Protein AF-A0A1M4UGM5-F1 (afdb_monomer_lite)

Organism: Marinitoga hydrogenitolerans (strain DSM 16785 / JCM 12826 / AT1271) (NCBI:txid1122195)

Sequence (109 aa):
MAASEYLSQKADKNSTNPLKASIYTGIAYIITVTLLVIPYFIFSNPLISLAFTIINAIIVIVFFSFFVSVVQEKTFKYYFFEMLIISFSVMLISFGIGLIARYFFNIDV

Secondary structure (DSSP, 8-state):
-HHHHHHHHHH-TT-S-HHHHHHHHHHHHHHHHHHHHHHHHH-S-HHHHHHHHHHHHHHHHHHHHHHHHHHTTS-HHHHHHHHHHHHHHHHHHHHHHHHHHHHHTT---

Foldseek 3Di:
DLVVQLVVLVPDPPRDDSNVRSVVVVVVVVVLVCQLCVLVVVDPDVVRSNVSSVVSLLVVLLVVLVVCCVVVVHDSVVSSCVSVVVVVVCVVVVVVVVVVVCVVVVDDD

InterPro domains:
  IPR008217 Ccc1 family [PF01988] (9-98)

Radius of gyration: 17.43 Å; chains: 1; bounding box: 45×26×46 Å

pLDDT: mean 90.42, std 6.68, range [54.03, 96.38]

Structure (mmCIF, N/CA/C/O backbone):
data_AF-A0A1M4UGM5-F1
#
_entry.id   AF-A0A1M4UGM5-F1
#
loop_
_atom_site.group_PDB
_atom_site.id
_atom_site.type_symbol
_atom_site.label_atom_id
_atom_site.label_alt_id
_atom_site.label_comp_id
_atom_site.label_asym_id
_atom_site.label_entity_id
_atom_site.label_seq_id
_atom_site.pdbx_PDB_ins_code
_atom_site.Cartn_x
_atom_site.Cartn_y
_atom_site.Cartn_z
_atom_site.occupancy
_atom_site.B_iso_or_equiv
_atom_site.auth_seq_id
_atom_site.auth_comp_id
_atom_site.auth_asym_id
_atom_site.auth_atom_id
_atom_site.pdbx_PDB_model_num
ATOM 1 N N . MET A 1 1 ? 4.695 -1.776 9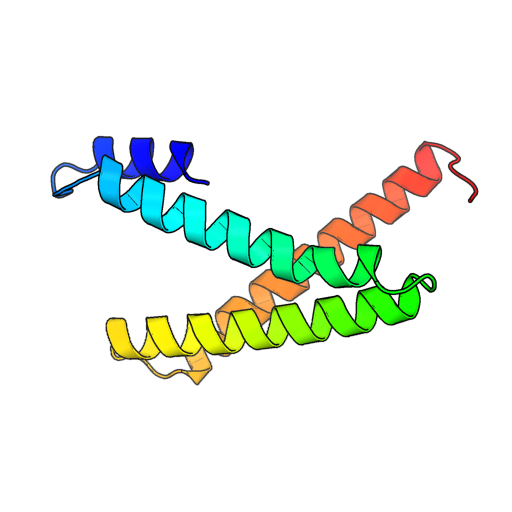.433 1.00 80.75 1 MET A N 1
ATOM 2 C CA . MET A 1 1 ? 3.326 -1.496 9.925 1.00 80.75 1 MET A CA 1
ATOM 3 C C . MET A 1 1 ? 3.033 -2.136 11.281 1.00 80.75 1 MET A C 1
ATOM 5 O O . MET A 1 1 ? 2.728 -1.387 12.193 1.00 80.75 1 MET A O 1
ATOM 9 N N . ALA A 1 2 ? 3.185 -3.454 11.475 1.00 83.06 2 ALA A N 1
ATOM 10 C CA . ALA A 1 2 ? 2.847 -4.119 12.750 1.00 83.06 2 ALA A CA 1
ATOM 11 C C . ALA A 1 2 ? 3.471 -3.476 14.011 1.00 83.06 2 ALA A C 1
ATOM 13 O O . ALA A 1 2 ? 2.763 -3.155 14.958 1.00 83.06 2 ALA A O 1
ATOM 14 N N . ALA A 1 3 ? 4.787 -3.233 14.020 1.00 83.75 3 ALA A N 1
ATOM 15 C CA . ALA A 1 3 ? 5.463 -2.628 15.174 1.00 83.75 3 ALA A CA 1
ATOM 16 C C . ALA A 1 3 ? 4.982 -1.194 15.470 1.00 83.75 3 ALA A C 1
ATOM 18 O O . ALA A 1 3 ? 4.786 -0.837 16.629 1.00 83.75 3 ALA A O 1
ATOM 19 N N . SER A 1 4 ? 4.751 -0.393 14.425 1.00 87.12 4 SER A N 1
ATOM 20 C CA . SER A 1 4 ? 4.208 0.965 14.542 1.00 87.12 4 SER A CA 1
ATOM 21 C C . SER A 1 4 ? 2.806 0.950 15.153 1.00 87.12 4 SER A C 1
ATOM 23 O O . SER A 1 4 ? 2.533 1.729 16.060 1.00 87.12 4 SER A O 1
ATOM 25 N N . GLU A 1 5 ? 1.958 0.010 14.724 1.00 88.12 5 GLU A N 1
ATOM 26 C CA . GLU A 1 5 ? 0.606 -0.156 15.264 1.00 88.12 5 GLU A CA 1
ATOM 27 C C . GLU A 1 5 ? 0.633 -0.609 16.729 1.00 88.12 5 GLU A C 1
ATOM 29 O O . GLU A 1 5 ? -0.084 -0.062 17.560 1.00 88.12 5 GLU A O 1
ATOM 34 N N . TYR A 1 6 ? 1.515 -1.552 17.081 1.00 88.62 6 TYR A N 1
ATOM 35 C CA . TYR A 1 6 ? 1.691 -1.983 18.471 1.00 88.62 6 TYR A CA 1
ATOM 36 C C . TYR A 1 6 ? 2.062 -0.812 19.383 1.00 88.62 6 TYR A C 1
ATOM 38 O O . TYR A 1 6 ? 1.476 -0.653 20.452 1.00 88.62 6 TYR A O 1
ATOM 46 N N . LEU A 1 7 ? 3.034 0.006 18.967 1.00 87.50 7 LEU A N 1
ATOM 47 C CA . LEU A 1 7 ? 3.472 1.165 19.741 1.00 87.50 7 LEU A CA 1
ATOM 48 C C . LEU A 1 7 ? 2.368 2.222 19.847 1.00 87.50 7 LEU A C 1
ATOM 50 O O . LEU A 1 7 ? 2.153 2.731 20.945 1.00 87.50 7 LEU A O 1
ATOM 54 N N . SER A 1 8 ? 1.642 2.500 18.758 1.00 87.88 8 SER A N 1
ATOM 55 C CA . SER A 1 8 ? 0.514 3.445 18.771 1.00 87.88 8 SER A CA 1
ATOM 56 C C . SER A 1 8 ? -0.573 2.989 19.739 1.00 87.88 8 SER A C 1
ATOM 58 O O . SER A 1 8 ? -1.008 3.750 20.598 1.00 87.88 8 SER A O 1
ATOM 60 N N . GLN A 1 9 ? -0.950 1.712 19.669 1.00 88.62 9 GLN A N 1
ATOM 61 C CA . GLN A 1 9 ? -1.981 1.149 20.532 1.00 88.62 9 GLN A CA 1
ATOM 62 C C . GLN A 1 9 ? -1.517 1.018 21.981 1.00 88.62 9 GLN A C 1
ATOM 64 O O . GLN A 1 9 ? -2.329 1.094 22.890 1.00 88.62 9 GLN A O 1
ATOM 69 N N . LYS A 1 10 ? -0.221 0.820 22.233 1.00 86.12 10 LYS A N 1
ATOM 70 C CA . LYS A 1 10 ? 0.329 0.814 23.594 1.00 86.12 10 LYS A CA 1
ATOM 71 C C . LYS A 1 10 ? 0.370 2.220 24.206 1.00 86.12 10 LYS A C 1
ATOM 73 O O . LYS A 1 10 ? 0.299 2.345 25.426 1.00 86.12 10 LYS A O 1
ATOM 78 N N . ALA A 1 11 ? 0.530 3.254 23.381 1.00 87.50 11 ALA A N 1
ATOM 79 C CA . ALA A 1 11 ? 0.522 4.647 23.819 1.00 87.50 11 ALA A CA 1
ATOM 80 C C . ALA A 1 11 ? -0.897 5.173 24.097 1.00 87.50 11 ALA A C 1
ATOM 82 O O . ALA A 1 11 ? -1.057 6.098 24.895 1.00 87.50 11 ALA A O 1
ATOM 83 N N . ASP A 1 12 ? -1.918 4.582 23.474 1.00 86.25 12 ASP A N 1
ATOM 84 C CA . ASP A 1 12 ? -3.313 4.952 23.689 1.00 86.25 12 ASP A CA 1
ATOM 85 C C . ASP A 1 12 ? -3.869 4.335 24.987 1.00 86.25 12 ASP A C 1
ATOM 87 O O . ASP A 1 12 ? -3.873 3.118 25.179 1.00 86.25 12 ASP A O 1
ATOM 91 N N . LYS A 1 13 ? -4.369 5.185 25.894 1.00 75.81 13 LYS A N 1
ATOM 92 C CA . LYS A 1 13 ? -4.904 4.764 27.201 1.00 75.81 13 LYS A CA 1
ATOM 93 C C . LYS A 1 13 ? -6.216 3.981 27.092 1.00 75.81 13 LYS A C 1
ATOM 95 O O . LYS A 1 13 ? -6.563 3.281 28.039 1.00 75.81 13 LYS A O 1
ATOM 100 N N . ASN A 1 14 ? -6.929 4.093 25.969 1.00 78.81 14 ASN A N 1
ATOM 101 C CA . ASN A 1 14 ? -8.206 3.407 25.733 1.00 78.81 14 ASN A CA 1
ATOM 102 C C . ASN A 1 14 ? -8.058 2.102 24.930 1.00 78.81 14 ASN A C 1
ATOM 104 O O . ASN A 1 14 ? -9.051 1.441 24.622 1.00 78.81 14 ASN A O 1
ATOM 108 N N . SER A 1 15 ? -6.830 1.723 24.575 1.00 76.06 15 SER A N 1
ATOM 109 C CA . SER A 1 15 ? -6.558 0.512 23.810 1.00 76.06 15 SER A CA 1
ATOM 110 C C . SER A 1 15 ? -6.771 -0.742 24.652 1.00 76.06 15 SER A C 1
ATOM 112 O O . SER A 1 15 ? -6.229 -0.895 25.746 1.00 76.06 15 SER A O 1
ATOM 114 N N . THR A 1 16 ? -7.549 -1.681 24.121 1.00 75.62 16 THR A N 1
ATOM 115 C CA . THR A 1 16 ? -7.895 -2.920 24.829 1.00 75.62 16 THR A CA 1
ATOM 116 C C . THR A 1 16 ? -6.894 -4.048 24.581 1.00 75.62 16 THR A C 1
ATOM 118 O O . THR A 1 16 ? -6.678 -4.880 25.464 1.00 75.62 16 THR A O 1
ATOM 121 N N . ASN A 1 17 ? -6.280 -4.125 23.391 1.00 86.81 17 ASN A N 1
ATOM 122 C CA . ASN A 1 17 ? -5.310 -5.177 23.071 1.00 86.81 17 ASN A CA 1
ATOM 123 C C . ASN A 1 17 ? -4.310 -4.774 21.959 1.00 86.81 17 ASN A C 1
ATOM 125 O O . ASN A 1 17 ? -4.510 -5.118 20.788 1.00 86.81 17 ASN A O 1
ATOM 129 N N . PRO A 1 18 ? -3.190 -4.115 22.320 1.00 85.75 18 PRO A N 1
ATOM 130 C CA . PRO A 1 18 ? -2.170 -3.668 21.365 1.00 85.75 18 PRO A CA 1
ATOM 131 C C . PRO A 1 18 ? -1.538 -4.797 20.543 1.00 85.75 18 PRO A C 1
ATOM 133 O O . PRO A 1 18 ? -1.177 -4.602 19.384 1.00 85.75 18 PRO A O 1
ATOM 136 N N . LEU A 1 19 ? -1.391 -5.987 21.137 1.00 87.31 19 LEU A N 1
ATOM 137 C CA . LEU A 1 19 ? -0.759 -7.132 20.482 1.00 87.31 19 LEU A CA 1
ATOM 138 C C . LEU A 1 19 ? -1.663 -7.730 19.398 1.00 87.31 19 LEU A C 1
ATOM 140 O O . LEU A 1 19 ? -1.202 -8.035 18.303 1.00 87.31 19 LEU A O 1
ATOM 144 N N . LYS A 1 20 ? -2.965 -7.876 19.674 1.00 86.56 20 LYS A N 1
ATOM 145 C CA . LYS A 1 20 ? -3.916 -8.351 18.660 1.00 86.56 20 LYS A CA 1
ATOM 146 C C . LYS A 1 20 ? -3.996 -7.375 17.488 1.00 86.56 20 LYS A C 1
ATOM 148 O O . LYS A 1 20 ? -3.910 -7.812 16.345 1.00 86.56 20 LYS A O 1
ATOM 153 N N . ALA A 1 21 ? -4.111 -6.075 17.765 1.00 87.62 21 ALA A N 1
ATOM 154 C CA . ALA A 1 21 ? -4.184 -5.047 16.728 1.00 87.62 21 ALA A CA 1
ATOM 155 C C . ALA A 1 21 ? -2.958 -5.076 15.798 1.00 87.62 21 ALA A C 1
ATOM 157 O O . ALA A 1 21 ? -3.105 -5.119 14.578 1.00 87.62 21 ALA A O 1
ATOM 158 N N . SER A 1 22 ? -1.748 -5.149 16.360 1.00 91.69 22 SER A N 1
ATOM 159 C CA . SER A 1 22 ? -0.519 -5.183 15.562 1.00 91.69 22 SER A CA 1
ATOM 160 C C . SER A 1 22 ? -0.371 -6.439 14.708 1.00 91.69 22 SER A C 1
ATOM 162 O O . SER A 1 22 ? 0.114 -6.346 13.578 1.00 91.69 22 SER A O 1
ATOM 164 N N . ILE A 1 23 ? -0.814 -7.596 15.210 1.00 92.94 23 ILE A N 1
ATOM 165 C CA . ILE A 1 23 ? -0.811 -8.856 14.459 1.00 92.94 23 ILE A CA 1
ATOM 166 C C . ILE A 1 23 ? -1.790 -8.781 13.287 1.00 92.94 23 ILE A C 1
ATOM 168 O O . ILE A 1 23 ? -1.396 -9.096 12.164 1.00 92.94 23 ILE A O 1
ATOM 172 N N . TYR A 1 24 ? -3.028 -8.320 13.506 1.00 89.00 24 TYR A N 1
ATOM 173 C CA . TYR A 1 24 ? -4.008 -8.179 12.423 1.00 89.00 24 TYR A CA 1
ATOM 174 C C . TYR A 1 24 ? -3.511 -7.227 11.333 1.00 89.00 24 TYR A C 1
ATOM 176 O O . TYR A 1 24 ? -3.524 -7.585 10.154 1.00 89.00 24 TYR A O 1
ATOM 184 N N . THR A 1 25 ? -2.988 -6.063 11.720 1.00 91.19 25 THR A N 1
ATOM 185 C CA . THR A 1 25 ? -2.418 -5.095 10.774 1.00 91.19 25 THR A CA 1
ATOM 186 C C . THR A 1 25 ? -1.192 -5.659 10.054 1.00 91.19 25 THR A C 1
ATOM 188 O O . THR A 1 25 ? -1.018 -5.453 8.853 1.00 91.19 25 THR A O 1
ATOM 191 N N . GLY A 1 26 ? -0.340 -6.409 10.757 1.00 92.12 26 GLY A N 1
ATOM 192 C CA . GLY A 1 26 ? 0.823 -7.073 10.171 1.00 92.12 26 GLY A CA 1
ATOM 193 C C . GLY A 1 26 ? 0.454 -8.111 9.116 1.00 92.12 26 GLY A C 1
ATOM 194 O O . GLY A 1 26 ? 0.999 -8.081 8.014 1.00 92.12 26 GLY A O 1
ATOM 195 N N . ILE A 1 27 ? -0.492 -8.997 9.431 1.00 94.38 27 ILE A N 1
ATOM 196 C CA . ILE A 1 27 ? -0.965 -10.040 8.512 1.00 94.38 27 ILE A CA 1
ATOM 197 C C . ILE A 1 27 ? -1.642 -9.408 7.294 1.00 94.38 27 ILE A C 1
ATOM 199 O O . ILE A 1 27 ? -1.314 -9.769 6.164 1.00 94.38 27 ILE A O 1
ATOM 203 N N . ALA A 1 28 ? -2.526 -8.427 7.505 1.00 92.38 28 ALA A N 1
ATOM 204 C CA . ALA A 1 28 ? -3.185 -7.711 6.416 1.00 92.38 28 ALA A CA 1
ATOM 205 C C . ALA A 1 28 ? -2.168 -7.064 5.460 1.00 92.38 28 ALA A C 1
ATOM 207 O O . ALA A 1 28 ? -2.319 -7.153 4.239 1.00 92.38 28 ALA A O 1
ATOM 208 N N . TYR A 1 29 ? -1.099 -6.473 6.005 1.00 93.50 29 TYR A N 1
ATOM 209 C CA . TYR A 1 29 ? -0.020 -5.892 5.209 1.00 93.50 29 TYR A CA 1
ATOM 210 C C . TYR A 1 29 ? 0.728 -6.943 4.385 1.00 93.50 29 TYR A C 1
ATOM 212 O O . TYR A 1 29 ? 0.892 -6.757 3.182 1.00 93.50 29 TYR A O 1
ATOM 220 N N . ILE A 1 30 ? 1.148 -8.054 5.002 1.00 95.19 30 ILE A N 1
ATOM 221 C CA . ILE A 1 30 ? 1.871 -9.124 4.298 1.00 95.19 30 ILE A CA 1
ATOM 222 C C . ILE A 1 30 ? 1.024 -9.661 3.143 1.00 95.19 30 ILE A C 1
ATOM 224 O O . ILE A 1 30 ? 1.507 -9.713 2.017 1.00 95.19 30 ILE A O 1
ATOM 228 N N . ILE A 1 31 ? -0.247 -9.984 3.398 1.00 95.44 31 ILE A N 1
ATOM 229 C CA . ILE A 1 31 ? -1.163 -10.492 2.368 1.00 95.44 31 ILE A CA 1
ATOM 230 C C . ILE A 1 31 ? -1.290 -9.490 1.217 1.00 95.44 31 ILE A C 1
ATOM 232 O O . ILE A 1 31 ? -1.157 -9.871 0.054 1.00 95.44 31 ILE A O 1
ATOM 236 N N . THR A 1 32 ? -1.504 -8.211 1.533 1.00 94.19 32 THR A N 1
ATOM 237 C CA . THR A 1 32 ? -1.674 -7.160 0.520 1.00 94.19 32 THR A CA 1
ATOM 238 C C . THR A 1 32 ? -0.416 -6.996 -0.329 1.00 94.19 32 THR A C 1
ATOM 240 O O . THR A 1 32 ? -0.497 -6.983 -1.554 1.00 94.19 32 THR A O 1
ATOM 243 N N . VAL A 1 33 ? 0.761 -6.921 0.297 1.00 94.88 33 VAL A N 1
ATOM 244 C CA . VAL A 1 33 ? 2.034 -6.787 -0.424 1.00 94.88 33 VAL A CA 1
ATOM 245 C C . VAL A 1 33 ? 2.296 -8.009 -1.295 1.00 94.88 33 VAL A C 1
ATOM 247 O O . VAL A 1 33 ? 2.633 -7.857 -2.466 1.00 94.88 33 VAL A O 1
ATOM 250 N N . THR A 1 34 ? 2.102 -9.216 -0.766 1.00 95.62 34 THR A N 1
ATOM 251 C CA . THR A 1 34 ? 2.272 -10.448 -1.539 1.00 95.62 34 THR A CA 1
ATOM 252 C C . THR A 1 34 ? 1.361 -10.454 -2.7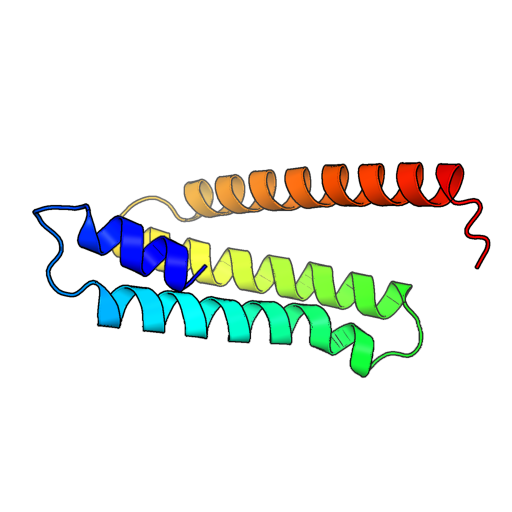65 1.00 95.62 34 THR A C 1
ATOM 254 O O . THR A 1 34 ? 1.839 -10.702 -3.868 1.00 95.62 34 THR A O 1
ATOM 257 N N . LEU A 1 35 ? 0.085 -10.103 -2.604 1.00 95.00 35 LEU A N 1
ATOM 258 C CA . LEU A 1 35 ? -0.879 -10.026 -3.702 1.00 95.00 35 LEU A CA 1
ATOM 259 C C . LEU A 1 35 ? -0.467 -8.998 -4.772 1.00 95.00 35 LEU A C 1
ATOM 261 O O . LEU A 1 35 ? -0.612 -9.266 -5.963 1.00 95.00 35 LEU A O 1
ATOM 265 N N . LEU A 1 36 ? 0.097 -7.854 -4.373 1.00 94.62 36 LEU A N 1
ATOM 266 C CA . LEU A 1 36 ? 0.547 -6.815 -5.308 1.00 94.62 36 LEU A CA 1
ATOM 267 C C . LEU A 1 36 ? 1.843 -7.168 -6.049 1.00 94.62 36 LEU A C 1
ATOM 269 O O . LEU A 1 36 ? 2.018 -6.744 -7.193 1.00 94.62 36 LEU A O 1
ATOM 273 N N . VAL A 1 37 ? 2.744 -7.924 -5.416 1.00 95.38 37 VAL A N 1
ATOM 274 C CA . VAL A 1 37 ? 4.052 -8.286 -5.990 1.00 95.38 37 VAL A CA 1
ATOM 275 C C . VAL A 1 37 ? 3.985 -9.593 -6.792 1.00 95.38 37 VAL A C 1
ATOM 277 O O . VAL A 1 37 ? 4.739 -9.753 -7.749 1.00 95.38 37 VAL A O 1
ATOM 280 N N . ILE A 1 38 ? 3.055 -10.503 -6.479 1.00 95.50 38 ILE A N 1
ATOM 281 C CA . ILE A 1 38 ? 2.864 -11.789 -7.178 1.00 95.50 38 ILE A CA 1
ATOM 282 C C . ILE A 1 38 ? 2.877 -11.685 -8.716 1.00 95.50 38 ILE A C 1
ATOM 284 O O . ILE A 1 38 ? 3.547 -12.515 -9.335 1.00 95.50 38 ILE A O 1
ATOM 288 N N . PRO A 1 39 ? 2.221 -10.700 -9.367 1.00 94.50 39 PRO A N 1
ATOM 289 C CA . PRO A 1 39 ? 2.247 -10.584 -10.825 1.00 94.50 39 PRO A CA 1
ATOM 290 C C . PRO A 1 39 ? 3.664 -10.516 -11.413 1.00 94.50 39 PRO A C 1
ATOM 292 O O . PRO A 1 39 ? 3.904 -11.067 -12.484 1.00 94.50 39 PRO A O 1
ATOM 295 N N . TYR A 1 40 ? 4.622 -9.921 -10.695 1.00 93.19 40 TYR A N 1
ATOM 296 C CA . TYR A 1 40 ? 6.022 -9.833 -11.122 1.00 93.19 40 TYR A CA 1
ATOM 297 C C . TYR A 1 40 ? 6.779 -11.164 -11.049 1.00 93.19 40 TYR A C 1
ATOM 299 O O . TYR A 1 40 ? 7.798 -11.311 -11.715 1.00 93.19 40 TYR A O 1
ATOM 307 N N . PHE A 1 41 ? 6.285 -12.137 -10.282 1.00 94.31 41 PHE A N 1
ATOM 308 C CA . PHE A 1 41 ? 6.832 -13.495 -10.263 1.00 94.31 41 PHE A CA 1
ATOM 309 C C . PHE A 1 41 ? 6.218 -14.395 -11.344 1.00 94.31 41 PHE A C 1
ATOM 311 O O . PHE A 1 41 ? 6.813 -15.409 -11.698 1.00 94.31 41 PHE A O 1
ATOM 318 N N . ILE A 1 42 ? 5.031 -14.045 -11.852 1.00 94.00 42 ILE A N 1
ATOM 319 C CA . ILE A 1 42 ? 4.280 -14.866 -12.812 1.00 94.00 42 ILE A CA 1
ATOM 320 C C . ILE A 1 42 ? 4.582 -14.456 -14.255 1.00 94.00 42 ILE A C 1
ATOM 322 O O . ILE A 1 42 ? 4.809 -15.316 -15.104 1.00 94.00 42 ILE A O 1
ATOM 326 N N . PHE A 1 43 ? 4.565 -13.156 -14.557 1.00 93.50 43 PHE A N 1
ATOM 327 C CA . PHE A 1 43 ? 4.724 -12.672 -15.926 1.00 93.50 43 PHE A CA 1
ATOM 328 C C . PHE A 1 43 ? 6.156 -12.208 -16.189 1.00 93.50 43 PHE A C 1
ATOM 330 O O . PHE A 1 43 ? 6.713 -11.407 -15.443 1.00 93.50 43 PHE A O 1
ATOM 337 N N . SER A 1 44 ? 6.732 -12.651 -17.309 1.00 91.00 44 SER A N 1
ATOM 338 C CA . SER A 1 44 ? 8.067 -12.215 -17.743 1.00 91.00 44 SER A CA 1
ATOM 339 C C . SER A 1 44 ? 8.087 -10.782 -18.279 1.00 91.00 44 SER A C 1
ATOM 341 O O . SER A 1 44 ? 9.142 -10.159 -18.301 1.00 91.00 44 SER A O 1
ATOM 343 N N . ASN A 1 45 ? 6.943 -10.258 -18.742 1.00 93.25 45 ASN A N 1
ATOM 344 C CA . ASN A 1 45 ? 6.844 -8.897 -19.266 1.00 93.25 45 ASN A CA 1
ATOM 345 C C . ASN A 1 45 ? 6.486 -7.913 -18.133 1.00 93.25 45 ASN A C 1
ATOM 347 O O . ASN A 1 45 ? 5.353 -7.960 -17.642 1.00 93.25 45 ASN A O 1
ATOM 351 N N . PRO A 1 46 ? 7.381 -6.969 -17.778 1.00 89.12 46 PRO A N 1
ATOM 352 C CA . PRO A 1 46 ? 7.153 -6.028 -16.680 1.00 89.12 46 PRO A CA 1
ATOM 353 C C . PRO A 1 46 ? 5.918 -5.137 -16.861 1.00 89.12 46 PRO A C 1
ATOM 355 O O . PRO A 1 46 ? 5.292 -4.752 -15.875 1.00 89.12 46 PRO A O 1
ATOM 358 N N . LEU A 1 47 ? 5.547 -4.815 -18.106 1.00 91.56 47 LEU A N 1
ATOM 359 C CA . LEU A 1 47 ? 4.379 -3.982 -18.403 1.00 91.56 47 LEU A CA 1
ATOM 360 C C . LEU A 1 47 ? 3.070 -4.735 -18.145 1.00 91.56 47 LEU A C 1
ATOM 362 O O . LEU A 1 47 ? 2.113 -4.150 -17.638 1.00 91.56 47 LEU A O 1
ATOM 366 N N . ILE A 1 48 ? 3.039 -6.038 -18.445 1.00 93.62 48 ILE A N 1
ATOM 367 C CA . ILE A 1 48 ? 1.887 -6.895 -18.138 1.00 93.62 48 ILE A CA 1
ATOM 368 C C . ILE A 1 48 ? 1.756 -7.046 -16.619 1.00 93.62 48 ILE A C 1
ATOM 370 O O . ILE A 1 48 ? 0.664 -6.853 -16.085 1.00 93.62 48 ILE A O 1
ATOM 374 N N . SER A 1 49 ? 2.863 -7.296 -15.911 1.00 94.94 49 SER A N 1
ATOM 375 C CA . SER A 1 49 ? 2.873 -7.361 -14.443 1.00 94.94 49 SER A CA 1
ATOM 376 C C . SER A 1 49 ? 2.343 -6.074 -13.816 1.00 94.94 49 SER A C 1
ATOM 378 O O . SER A 1 49 ? 1.477 -6.134 -12.948 1.00 94.94 49 SER A O 1
ATOM 380 N N . LEU A 1 50 ? 2.787 -4.912 -14.311 1.00 92.81 50 LEU A N 1
ATOM 381 C CA . LEU A 1 50 ? 2.330 -3.606 -13.835 1.00 92.81 50 LEU A CA 1
ATOM 382 C C . LEU A 1 50 ? 0.814 -3.426 -14.008 1.00 92.81 50 LEU A C 1
ATOM 384 O O . LEU A 1 50 ? 0.144 -2.984 -13.075 1.00 92.81 50 LEU A O 1
ATOM 388 N N . ALA A 1 51 ? 0.260 -3.798 -15.166 1.00 94.50 51 ALA A N 1
ATOM 389 C CA . ALA A 1 51 ? -1.181 -3.719 -15.403 1.00 94.50 51 ALA A CA 1
ATOM 390 C C . ALA A 1 51 ? -1.967 -4.578 -14.398 1.00 94.50 51 ALA A C 1
ATOM 392 O O . ALA A 1 51 ? -2.928 -4.102 -13.787 1.00 94.50 51 ALA A O 1
A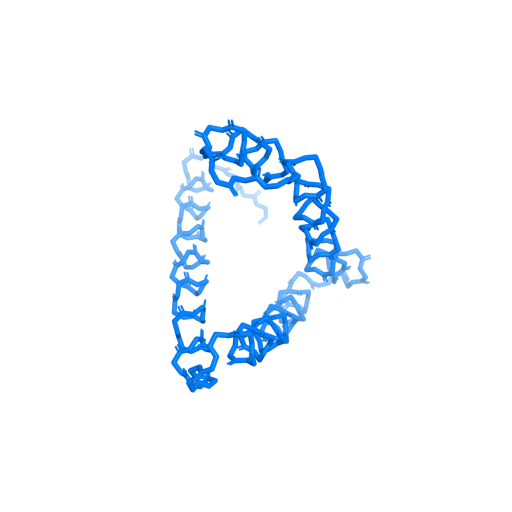TOM 393 N N . PHE A 1 52 ? -1.521 -5.815 -14.156 1.00 95.88 52 PHE A N 1
ATOM 394 C CA . PHE A 1 52 ? -2.126 -6.690 -13.150 1.00 95.88 52 PHE A CA 1
ATOM 395 C C . PHE A 1 52 ? -1.974 -6.147 -11.726 1.00 95.88 52 PHE A C 1
ATOM 397 O O . PHE A 1 52 ? -2.921 -6.242 -10.944 1.00 95.88 52 PHE A O 1
ATOM 404 N N . THR A 1 53 ? -0.833 -5.556 -11.375 1.00 94.88 53 THR A N 1
ATOM 405 C CA . THR A 1 53 ? -0.622 -4.934 -10.060 1.00 94.88 53 THR A CA 1
ATOM 406 C C . THR A 1 53 ? -1.556 -3.743 -9.845 1.00 94.88 53 THR A C 1
ATOM 408 O O . THR A 1 53 ? -2.145 -3.639 -8.772 1.00 94.88 53 THR A O 1
ATOM 411 N N . ILE A 1 54 ? -1.770 -2.890 -10.854 1.00 94.25 54 ILE A N 1
ATOM 412 C CA . ILE A 1 54 ? -2.726 -1.770 -10.768 1.00 94.25 54 ILE A CA 1
ATOM 413 C C . ILE A 1 54 ? -4.156 -2.291 -10.569 1.00 94.25 54 ILE A C 1
ATOM 415 O O . ILE A 1 54 ? -4.869 -1.797 -9.696 1.00 94.25 54 ILE A O 1
ATOM 419 N N . ILE A 1 55 ? -4.570 -3.315 -11.324 1.00 95.62 55 ILE A N 1
ATOM 420 C CA . ILE A 1 55 ? -5.895 -3.937 -11.162 1.00 95.62 55 ILE A CA 1
ATOM 421 C C . ILE A 1 55 ? -6.057 -4.496 -9.743 1.00 95.62 55 ILE A C 1
ATOM 423 O O . ILE A 1 55 ? -7.056 -4.223 -9.079 1.00 95.62 55 ILE A O 1
ATOM 427 N N . ASN A 1 56 ? -5.059 -5.231 -9.252 1.00 95.19 56 ASN A N 1
ATOM 428 C CA . ASN A 1 56 ? -5.063 -5.773 -7.896 1.00 95.19 56 ASN A CA 1
ATOM 429 C C . ASN A 1 56 ? -5.121 -4.668 -6.831 1.00 95.19 56 ASN A C 1
ATOM 431 O O . ASN A 1 56 ? -5.892 -4.781 -5.881 1.00 95.19 56 ASN A O 1
ATOM 435 N N . ALA A 1 57 ? -4.373 -3.577 -7.003 1.00 94.56 57 ALA A N 1
ATOM 436 C CA . ALA A 1 57 ? -4.421 -2.430 -6.101 1.00 94.56 57 ALA A CA 1
ATOM 437 C C . ALA A 1 57 ? -5.822 -1.807 -6.048 1.00 94.56 57 ALA A C 1
ATOM 439 O O . ALA A 1 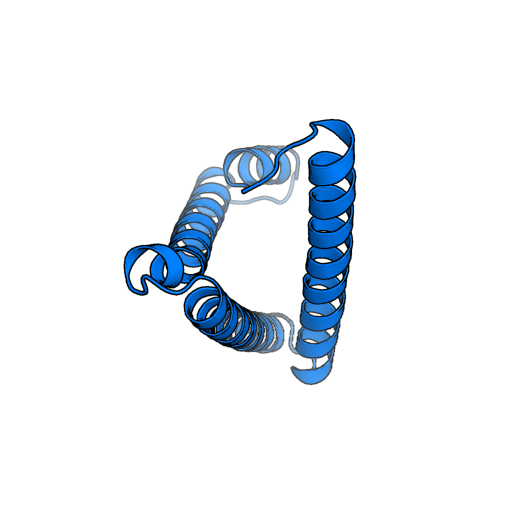57 ? -6.326 -1.533 -4.961 1.00 94.56 57 ALA A O 1
ATOM 440 N N . ILE A 1 58 ? -6.488 -1.649 -7.196 1.00 95.38 58 ILE A N 1
ATOM 441 C CA . ILE A 1 58 ? -7.868 -1.147 -7.248 1.00 95.38 58 ILE A CA 1
ATOM 442 C C . ILE A 1 58 ? -8.821 -2.105 -6.520 1.00 95.38 58 ILE A C 1
ATOM 444 O O . ILE A 1 58 ? -9.649 -1.643 -5.738 1.00 95.38 58 ILE A O 1
ATOM 448 N N . ILE A 1 59 ? -8.692 -3.422 -6.712 1.00 96.00 59 ILE A N 1
ATOM 449 C CA . ILE A 1 59 ? -9.516 -4.427 -6.013 1.00 96.00 59 ILE A CA 1
ATOM 450 C C . ILE A 1 59 ? -9.331 -4.326 -4.495 1.00 96.00 59 ILE A C 1
ATOM 452 O O . ILE A 1 59 ? -10.315 -4.295 -3.755 1.00 96.00 59 ILE A O 1
ATOM 456 N N . VAL A 1 60 ? -8.083 -4.231 -4.031 1.00 95.00 60 VAL A N 1
ATOM 457 C CA . VAL A 1 60 ? -7.754 -4.046 -2.612 1.00 95.00 60 VAL A CA 1
ATOM 458 C C . VAL A 1 60 ? -8.397 -2.764 -2.081 1.00 95.00 60 VAL A C 1
ATOM 460 O O . VAL A 1 60 ? -9.070 -2.803 -1.051 1.00 95.00 60 VAL A O 1
ATOM 463 N N . ILE A 1 61 ? -8.267 -1.644 -2.800 1.00 94.81 61 ILE A N 1
ATOM 464 C CA . ILE A 1 61 ? -8.881 -0.366 -2.416 1.00 94.81 61 ILE A CA 1
ATOM 465 C C . ILE A 1 61 ? -10.402 -0.499 -2.326 1.00 94.81 61 ILE A C 1
ATOM 467 O O . ILE A 1 61 ? -10.978 -0.057 -1.336 1.00 94.81 61 ILE A O 1
ATOM 471 N N . VAL A 1 62 ? -11.064 -1.133 -3.300 1.00 95.69 62 VAL A N 1
ATOM 472 C CA . VAL A 1 62 ? -12.516 -1.382 -3.256 1.00 95.69 62 VAL A CA 1
ATOM 473 C C . VAL A 1 62 ? -12.883 -2.196 -2.017 1.00 95.69 62 VAL A C 1
ATOM 475 O O . VAL A 1 62 ? -13.782 -1.800 -1.277 1.00 95.69 62 VAL A O 1
ATOM 478 N N . PHE A 1 63 ? -12.176 -3.296 -1.754 1.00 95.12 63 PHE A N 1
ATOM 479 C CA . PHE A 1 63 ? -12.458 -4.167 -0.616 1.00 95.12 63 PHE A CA 1
ATOM 480 C C . PHE A 1 63 ? -12.310 -3.433 0.725 1.00 95.12 63 PHE A C 1
ATOM 482 O O . PHE A 1 63 ? -13.231 -3.450 1.544 1.00 95.12 63 PHE A O 1
ATOM 489 N N . PHE A 1 64 ? -11.196 -2.727 0.936 1.00 92.00 64 PHE A N 1
ATOM 490 C CA . PHE A 1 64 ? -10.968 -1.967 2.167 1.00 92.00 64 PHE A CA 1
ATOM 491 C C . PHE A 1 64 ? -11.923 -0.778 2.303 1.00 92.00 64 PHE A C 1
ATOM 493 O O . PHE A 1 64 ? -12.440 -0.539 3.391 1.00 92.00 64 PHE A O 1
ATOM 500 N N . SER A 1 65 ? -12.225 -0.070 1.213 1.00 94.19 65 SER A N 1
ATOM 501 C CA . SER A 1 65 ? -13.200 1.033 1.218 1.00 94.19 65 SER A CA 1
ATOM 502 C C . SER A 1 65 ? -14.590 0.557 1.594 1.00 94.19 65 SER A C 1
ATOM 504 O O . SER A 1 65 ? -15.284 1.228 2.357 1.00 94.19 65 SER A O 1
ATOM 506 N N . PHE A 1 66 ? -14.989 -0.613 1.101 1.00 94.00 66 PHE A N 1
ATOM 507 C CA . PHE A 1 66 ? -16.250 -1.237 1.467 1.00 94.00 66 PHE A CA 1
ATOM 508 C C . PHE A 1 66 ? -16.264 -1.649 2.938 1.00 94.00 66 PHE A C 1
ATOM 510 O O . PHE A 1 66 ? -17.177 -1.261 3.664 1.00 94.00 66 PHE A O 1
ATOM 517 N N . PHE A 1 67 ? -15.229 -2.348 3.405 1.00 93.00 67 PHE A N 1
ATOM 518 C CA . PHE A 1 67 ? -15.117 -2.747 4.808 1.00 93.00 67 PHE A CA 1
ATOM 519 C C . PHE A 1 67 ? -15.194 -1.541 5.756 1.00 93.00 67 PHE A C 1
ATOM 521 O O . PHE A 1 67 ? -15.991 -1.531 6.693 1.00 93.00 67 PHE A O 1
ATOM 528 N N . VAL A 1 68 ? -14.416 -0.491 5.483 1.00 91.25 68 VAL A N 1
ATOM 529 C CA . VAL A 1 68 ? -14.391 0.726 6.305 1.00 91.25 68 VAL A CA 1
ATOM 530 C C . VAL A 1 68 ? -15.722 1.476 6.239 1.00 91.25 68 VAL A C 1
ATOM 532 O O . VAL A 1 68 ? -16.193 1.961 7.264 1.00 91.25 68 VAL A O 1
ATOM 535 N N . SER A 1 69 ? -16.358 1.535 5.067 1.00 93.62 69 SER A N 1
ATOM 536 C CA . SER A 1 69 ? -17.690 2.126 4.896 1.00 93.62 69 SER A CA 1
ATOM 537 C C . SER A 1 69 ? -18.744 1.437 5.762 1.00 93.62 69 SER A C 1
ATOM 539 O O . SER A 1 69 ? -19.547 2.128 6.384 1.00 93.62 69 SER A O 1
ATOM 541 N N . VAL A 1 70 ? -18.705 0.104 5.850 1.00 93.75 70 VAL A N 1
ATOM 542 C CA . VAL A 1 70 ? -19.613 -0.678 6.702 1.00 93.75 70 VAL A CA 1
ATOM 543 C C . VAL A 1 70 ? -19.329 -0.433 8.185 1.00 93.75 70 VAL A C 1
ATOM 545 O O . VAL A 1 70 ? -20.260 -0.218 8.950 1.00 93.75 70 VAL A O 1
ATOM 548 N N . VAL A 1 71 ? -18.057 -0.424 8.595 1.00 92.94 71 VAL A N 1
ATOM 549 C CA . VAL A 1 71 ? -17.673 -0.248 10.009 1.00 92.94 71 VAL A CA 1
ATOM 550 C C . VAL A 1 71 ? -17.925 1.175 10.515 1.00 92.94 71 VAL A C 1
ATOM 552 O O . VAL A 1 71 ? -18.284 1.355 11.674 1.00 92.94 71 VAL A O 1
ATOM 555 N N . GLN A 1 72 ? -17.707 2.190 9.675 1.00 89.94 72 GLN A N 1
ATOM 556 C CA . GLN A 1 72 ? -17.820 3.603 10.062 1.00 89.94 72 GLN A CA 1
ATOM 557 C C . GLN A 1 72 ? -19.155 4.245 9.653 1.00 89.94 72 GLN A C 1
ATOM 559 O O . GLN A 1 72 ? -19.313 5.452 9.823 1.00 89.94 72 GLN A O 1
ATOM 564 N N . GLU A 1 73 ? -20.087 3.473 9.084 1.00 89.56 73 GLU A N 1
ATOM 565 C CA . GLU A 1 73 ? -21.419 3.922 8.641 1.00 89.56 73 GLU A CA 1
ATOM 566 C C . GLU A 1 73 ? -21.410 5.163 7.717 1.00 89.56 73 GLU A C 1
ATOM 568 O O . GLU A 1 73 ? -22.383 5.914 7.638 1.00 89.56 73 GLU A O 1
ATOM 573 N N . LYS A 1 74 ? -20.318 5.392 6.971 1.00 88.88 74 LYS A N 1
ATOM 574 C CA . LYS A 1 74 ? -20.242 6.455 5.948 1.00 88.88 74 LYS A CA 1
ATOM 575 C C . LYS A 1 74 ? -20.318 5.881 4.543 1.00 88.88 74 LYS A C 1
ATOM 577 O O . LYS A 1 74 ? -20.122 4.693 4.314 1.00 88.88 74 LYS A O 1
ATOM 582 N N . THR A 1 75 ? -20.559 6.750 3.563 1.00 91.56 75 THR A N 1
ATOM 583 C CA . THR A 1 75 ? -20.705 6.337 2.162 1.00 91.56 75 THR A CA 1
ATOM 584 C C . THR A 1 75 ? -19.420 5.730 1.585 1.00 91.56 75 THR A C 1
ATOM 586 O O . THR A 1 75 ? -18.352 6.334 1.663 1.00 91.56 75 THR A O 1
ATOM 589 N N . PHE A 1 76 ? -19.540 4.577 0.919 1.00 92.25 76 PHE A N 1
ATOM 590 C CA . PHE A 1 76 ? -18.441 3.894 0.221 1.00 92.25 76 PHE A CA 1
ATOM 591 C C . PHE A 1 76 ? -17.661 4.815 -0.720 1.00 92.25 76 PHE A C 1
ATOM 593 O O . PHE A 1 76 ? -16.434 4.790 -0.739 1.00 92.25 76 PHE A O 1
ATOM 600 N N . LYS A 1 77 ? -18.377 5.658 -1.476 1.00 90.81 77 LYS A N 1
ATOM 601 C CA . LYS A 1 77 ? -17.775 6.578 -2.450 1.00 90.81 77 LYS A CA 1
ATOM 602 C C . LYS A 1 77 ? -16.746 7.499 -1.800 1.00 90.81 77 LYS A C 1
ATOM 604 O O . LYS A 1 77 ? -15.702 7.725 -2.397 1.00 90.81 77 LYS A O 1
ATOM 609 N N . TYR A 1 78 ? -17.029 7.994 -0.594 1.00 91.00 78 TYR A N 1
ATOM 610 C CA . TYR A 1 78 ? -16.117 8.873 0.131 1.00 91.00 78 TYR A CA 1
ATOM 611 C C . TYR A 1 78 ? -14.770 8.177 0.383 1.00 91.00 78 TYR A C 1
ATOM 613 O O . TYR A 1 78 ? -13.746 8.643 -0.108 1.00 91.00 78 TYR A O 1
ATOM 621 N N . TYR A 1 79 ? -14.784 7.008 1.035 1.00 92.38 79 TYR A N 1
ATOM 622 C CA . TYR A 1 79 ? -13.557 6.260 1.334 1.00 92.38 79 TYR A CA 1
ATOM 623 C C . TYR A 1 79 ? -12.853 5.732 0.085 1.00 92.38 79 TYR A C 1
ATOM 625 O O . TYR A 1 79 ? -11.627 5.727 0.033 1.00 92.38 79 TYR A O 1
ATOM 633 N N . PHE A 1 80 ? -13.616 5.320 -0.930 1.00 94.31 80 PHE A N 1
ATOM 634 C CA . PHE A 1 80 ? -13.059 4.837 -2.187 1.00 94.31 80 PHE A CA 1
ATOM 635 C C . PHE A 1 80 ? -12.241 5.915 -2.893 1.00 94.31 80 PHE A C 1
ATOM 637 O O . PHE A 1 80 ? -11.085 5.672 -3.234 1.00 94.31 80 PHE A O 1
ATOM 644 N N . PHE A 1 81 ? -12.805 7.111 -3.086 1.00 94.75 81 PHE A N 1
ATOM 645 C CA . PHE A 1 81 ? -12.075 8.198 -3.740 1.00 94.75 81 PHE A CA 1
ATOM 646 C C . PHE A 1 81 ? -10.919 8.710 -2.885 1.00 94.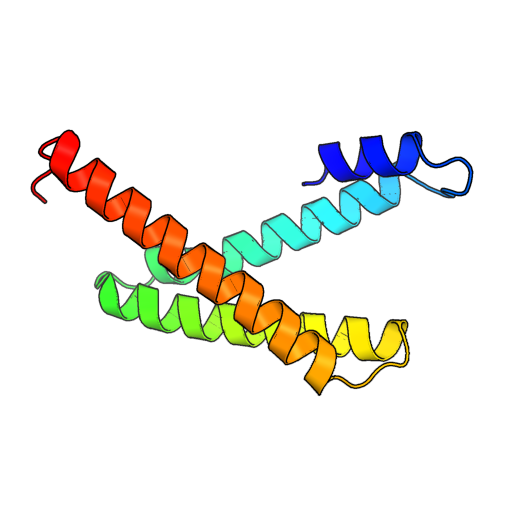75 81 PHE A C 1
ATOM 648 O O . PHE A 1 81 ? -9.856 8.989 -3.431 1.00 94.75 81 PHE A O 1
ATOM 655 N N . GLU A 1 82 ? -11.090 8.781 -1.566 1.00 94.06 82 GLU A N 1
ATOM 656 C CA . GLU A 1 82 ? -10.019 9.165 -0.648 1.00 94.06 82 GLU A CA 1
ATOM 657 C C . GLU A 1 82 ? -8.821 8.209 -0.760 1.00 94.06 82 GLU A C 1
ATOM 659 O O . GLU A 1 82 ? -7.708 8.638 -1.074 1.00 94.06 82 GLU A O 1
ATOM 664 N N . MET A 1 83 ? -9.049 6.901 -0.608 1.00 93.88 83 MET A N 1
ATOM 665 C CA . MET A 1 83 ? -7.985 5.900 -0.718 1.00 93.88 83 MET A CA 1
ATOM 666 C C . MET A 1 83 ? -7.383 5.831 -2.120 1.00 93.88 83 MET A C 1
ATOM 668 O O . MET A 1 83 ? -6.167 5.671 -2.249 1.00 93.88 83 MET A O 1
ATOM 672 N N . LEU A 1 84 ? -8.197 5.964 -3.168 1.00 95.00 84 LEU A N 1
ATOM 673 C CA . LEU A 1 84 ? -7.718 5.935 -4.546 1.00 95.00 84 LEU A CA 1
ATOM 674 C C . LEU A 1 84 ? -6.828 7.143 -4.853 1.00 95.00 84 LEU A C 1
ATOM 676 O O . LEU A 1 84 ? -5.723 6.956 -5.357 1.00 95.00 84 LEU A O 1
ATOM 680 N N . ILE A 1 85 ? -7.244 8.359 -4.489 1.00 96.00 85 ILE A N 1
ATOM 681 C CA . ILE A 1 85 ? -6.453 9.579 -4.715 1.00 96.00 85 ILE A CA 1
ATOM 682 C C . ILE A 1 85 ? -5.135 9.517 -3.944 1.00 96.00 85 ILE A C 1
ATOM 684 O O . ILE A 1 85 ? -4.084 9.792 -4.527 1.00 96.00 85 ILE A O 1
ATOM 688 N N . ILE A 1 86 ? -5.162 9.117 -2.668 1.00 95.19 86 ILE A N 1
ATOM 689 C CA . ILE A 1 86 ? -3.947 8.988 -1.851 1.00 95.19 86 ILE A CA 1
ATOM 690 C C . ILE A 1 86 ? -2.996 7.964 -2.481 1.00 95.19 86 ILE A C 1
ATOM 692 O O . ILE A 1 86 ? -1.826 8.268 -2.712 1.00 95.19 86 ILE A O 1
ATOM 696 N N . SER A 1 87 ? -3.498 6.777 -2.825 1.00 92.38 87 SER A N 1
ATOM 697 C CA . SER A 1 87 ? -2.667 5.691 -3.359 1.00 92.38 87 SER A CA 1
ATOM 698 C C . SER A 1 87 ? -2.061 6.040 -4.719 1.00 92.38 87 SER A C 1
ATOM 700 O O . SER A 1 87 ? -0.869 5.824 -4.931 1.00 92.38 87 SER A O 1
ATOM 702 N N . PHE A 1 88 ? -2.844 6.624 -5.632 1.00 92.81 88 PHE A N 1
ATOM 703 C CA . PHE A 1 88 ? -2.351 7.041 -6.948 1.00 92.81 88 PHE A CA 1
ATOM 704 C C . PHE A 1 88 ? -1.368 8.210 -6.853 1.00 92.81 88 PHE A C 1
ATOM 706 O O . PHE A 1 88 ? -0.385 8.236 -7.591 1.00 92.81 88 PHE A O 1
ATOM 713 N N . SER A 1 89 ? -1.589 9.149 -5.930 1.00 95.25 89 SER A N 1
ATOM 714 C CA . SER A 1 89 ? -0.653 10.255 -5.700 1.00 95.25 89 SER A CA 1
ATOM 715 C C . SER A 1 89 ? 0.695 9.731 -5.216 1.00 95.25 89 SER A C 1
ATOM 717 O O . SER A 1 89 ? 1.731 10.081 -5.779 1.00 95.25 89 SER A O 1
ATOM 719 N N . VAL A 1 90 ? 0.687 8.834 -4.225 1.00 94.88 90 VAL A N 1
ATOM 720 C CA . VAL A 1 90 ? 1.910 8.187 -3.733 1.00 94.88 90 VAL A CA 1
ATOM 721 C C . VAL A 1 90 ? 2.580 7.387 -4.849 1.00 94.88 90 VAL A C 1
ATOM 723 O O . VAL A 1 90 ? 3.779 7.539 -5.050 1.00 94.88 90 VAL A O 1
ATOM 726 N N . MET A 1 91 ? 1.821 6.612 -5.629 1.00 92.69 91 MET A N 1
ATOM 727 C CA . MET A 1 91 ? 2.343 5.858 -6.775 1.00 92.69 91 MET A CA 1
ATOM 728 C C . MET A 1 91 ? 3.071 6.765 -7.777 1.00 92.69 91 MET A C 1
ATOM 730 O O . MET A 1 91 ? 4.208 6.471 -8.143 1.00 92.69 91 MET A O 1
ATOM 734 N N . LEU A 1 92 ? 2.444 7.865 -8.207 1.00 93.50 92 LEU A N 1
ATOM 735 C CA . LEU A 1 92 ? 3.033 8.797 -9.173 1.00 93.50 92 LEU A CA 1
ATOM 736 C C . LEU A 1 92 ? 4.300 9.459 -8.626 1.00 93.50 92 LEU A C 1
ATOM 738 O O . LEU A 1 92 ? 5.309 9.530 -9.330 1.00 93.50 92 LEU A O 1
ATOM 742 N N . ILE A 1 93 ? 4.270 9.904 -7.367 1.00 96.38 93 ILE A N 1
ATOM 743 C CA . ILE A 1 93 ? 5.423 10.539 -6.719 1.00 96.38 93 ILE A CA 1
ATOM 744 C C . ILE A 1 93 ? 6.567 9.532 -6.563 1.00 96.38 93 ILE A C 1
ATOM 746 O O . ILE A 1 93 ? 7.698 9.828 -6.944 1.00 96.38 93 ILE A O 1
ATOM 750 N N . SER A 1 94 ? 6.291 8.328 -6.056 1.00 92.88 94 SER A N 1
ATOM 751 C CA . SER A 1 94 ? 7.297 7.274 -5.897 1.00 92.88 94 SER A CA 1
ATOM 752 C C . SER A 1 94 ? 7.901 6.852 -7.235 1.00 92.88 94 SER A C 1
ATOM 754 O O . SER A 1 94 ? 9.116 6.673 -7.321 1.00 92.88 94 SER A O 1
ATOM 756 N N . PHE A 1 95 ? 7.088 6.751 -8.290 1.00 90.12 95 PHE A N 1
ATOM 757 C CA . PHE A 1 95 ? 7.579 6.471 -9.637 1.00 90.12 95 PHE A CA 1
ATOM 758 C C . PHE A 1 95 ? 8.484 7.598 -10.154 1.00 90.12 95 PHE A C 1
ATOM 760 O O . PHE A 1 95 ? 9.571 7.326 -10.658 1.00 90.12 95 PHE A O 1
ATOM 767 N N . GLY A 1 96 ? 8.090 8.861 -9.957 1.00 93.25 96 GLY A N 1
ATOM 768 C CA . GLY A 1 96 ? 8.905 10.025 -10.311 1.00 93.25 96 GLY A CA 1
ATOM 769 C C . GLY A 1 96 ? 10.255 10.054 -9.587 1.00 93.25 96 GLY A C 1
ATOM 770 O O . GLY A 1 96 ? 11.288 10.256 -10.222 1.00 93.25 96 GLY A O 1
ATOM 771 N N . ILE A 1 97 ? 10.271 9.772 -8.280 1.00 93.50 97 ILE A N 1
ATOM 772 C CA . ILE A 1 97 ? 11.514 9.641 -7.500 1.00 93.50 97 ILE A CA 1
ATOM 773 C C . ILE A 1 97 ? 12.383 8.510 -8.064 1.00 93.50 97 ILE A C 1
ATOM 775 O O . ILE A 1 97 ? 13.591 8.687 -8.218 1.00 93.50 97 ILE A O 1
ATOM 779 N N . GLY A 1 98 ? 11.779 7.375 -8.423 1.00 90.00 98 GLY A N 1
ATOM 780 C CA . GLY A 1 98 ? 12.479 6.259 -9.059 1.00 90.00 98 GLY A CA 1
ATOM 781 C C . GLY A 1 98 ? 13.125 6.637 -10.397 1.00 90.00 98 GLY A C 1
ATOM 782 O O . GLY A 1 98 ? 14.270 6.264 -10.646 1.00 90.00 98 GLY A O 1
ATOM 783 N N . LEU A 1 99 ? 12.438 7.424 -11.232 1.00 89.19 99 LEU A N 1
ATOM 784 C CA . LEU A 1 99 ? 12.988 7.926 -12.497 1.00 89.19 99 LEU A CA 1
ATOM 785 C C . LEU A 1 99 ? 14.163 8.886 -12.282 1.00 89.19 99 LEU A C 1
ATOM 787 O O . LEU A 1 99 ? 15.179 8.771 -12.967 1.00 89.19 99 LEU A O 1
ATOM 791 N N . ILE A 1 100 ? 14.048 9.803 -11.317 1.00 91.69 100 ILE A N 1
ATOM 792 C CA . ILE A 1 100 ? 15.136 10.727 -10.968 1.00 91.69 100 ILE A CA 1
ATOM 793 C C . ILE A 1 100 ? 16.346 9.933 -10.469 1.00 91.69 100 ILE A C 1
ATOM 795 O O . ILE A 1 100 ? 17.460 10.145 -10.946 1.00 91.69 100 ILE A O 1
ATOM 799 N N . ALA A 1 101 ? 16.135 8.975 -9.563 1.00 90.25 101 ALA A N 1
ATOM 800 C CA . ALA A 1 101 ? 17.200 8.109 -9.071 1.00 90.25 101 ALA A CA 1
ATOM 801 C C . ALA A 1 101 ? 17.870 7.334 -10.217 1.00 90.25 101 ALA A C 1
ATOM 803 O O . ALA A 1 101 ? 19.096 7.298 -10.288 1.00 90.25 101 ALA A O 1
ATOM 804 N N . ARG A 1 102 ? 17.092 6.783 -11.160 1.00 86.00 102 ARG A N 1
ATOM 805 C CA . ARG A 1 102 ? 17.632 6.089 -12.339 1.00 86.00 102 ARG A CA 1
ATOM 806 C C . ARG A 1 102 ? 18.583 6.977 -13.146 1.00 86.00 102 ARG A C 1
ATOM 808 O O . ARG A 1 102 ? 19.658 6.512 -13.516 1.00 86.00 102 ARG A O 1
ATOM 815 N N . TYR A 1 103 ? 18.208 8.237 -13.374 1.00 85.31 103 TYR A N 1
ATOM 816 C CA . TYR A 1 103 ? 19.047 9.205 -14.084 1.00 85.31 103 TYR A CA 1
ATOM 817 C C . TYR A 1 103 ? 20.345 9.516 -13.320 1.00 85.31 103 TYR A C 1
ATOM 819 O O . TYR A 1 103 ? 21.421 9.490 -13.906 1.00 85.31 103 TYR A O 1
ATOM 827 N N . PHE A 1 104 ? 20.269 9.749 -12.004 1.00 88.19 104 PHE A N 1
ATOM 828 C CA . PHE A 1 104 ? 21.444 10.074 -11.180 1.00 88.19 104 PHE A CA 1
ATOM 829 C C . PHE A 1 104 ? 22.438 8.917 -11.030 1.00 88.19 104 PHE A C 1
ATOM 831 O O . PHE A 1 104 ? 23.644 9.149 -11.000 1.00 88.19 104 PHE A O 1
ATOM 838 N N . PHE A 1 105 ? 21.947 7.683 -10.915 1.00 87.25 105 PHE A N 1
ATOM 839 C CA . PHE A 1 105 ? 22.796 6.500 -10.752 1.00 87.25 105 PHE A CA 1
ATOM 840 C C . PHE A 1 105 ? 23.256 5.893 -12.087 1.00 87.25 105 PHE A C 1
ATOM 842 O O . PHE A 1 105 ? 23.927 4.864 -12.074 1.00 87.25 105 PHE A O 1
ATOM 849 N N . ASN A 1 106 ? 22.920 6.521 -13.223 1.00 77.38 106 ASN A N 1
ATOM 850 C CA . ASN A 1 106 ? 23.304 6.079 -14.568 1.00 77.38 106 ASN A CA 1
ATOM 851 C C . ASN A 1 106 ? 22.932 4.607 -14.850 1.00 77.38 106 ASN A C 1
ATOM 853 O O . ASN A 1 106 ? 23.661 3.878 -15.523 1.00 77.38 106 ASN A O 1
ATOM 857 N N . ILE A 1 107 ? 21.806 4.159 -14.281 1.00 71.8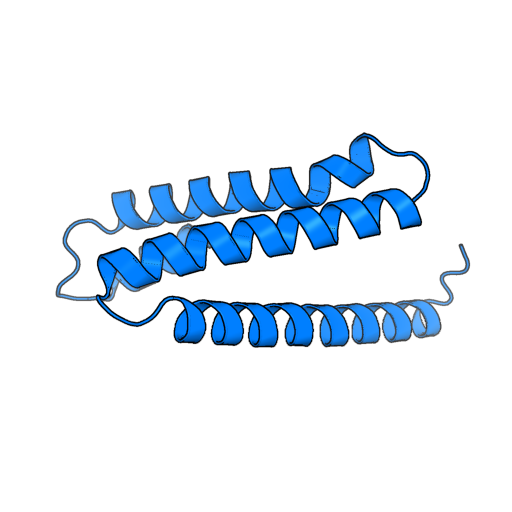8 107 ILE A N 1
ATOM 858 C CA . ILE A 1 107 ? 21.335 2.777 -14.393 1.00 71.88 107 ILE A CA 1
ATOM 859 C C . ILE A 1 107 ? 20.595 2.644 -15.728 1.00 71.88 107 ILE A C 1
ATOM 861 O O . ILE A 1 107 ? 19.374 2.832 -15.822 1.00 71.88 107 ILE A O 1
ATOM 865 N N . ASP A 1 108 ? 21.364 2.337 -16.765 1.00 61.12 108 ASP A N 1
ATOM 866 C CA . ASP A 1 108 ? 20.850 1.875 -18.047 1.00 61.12 108 ASP A CA 1
ATOM 867 C C . ASP A 1 108 ? 20.571 0.371 -17.938 1.00 61.12 108 ASP A C 1
ATOM 869 O O . ASP A 1 108 ? 21.481 -0.442 -17.781 1.00 61.12 108 ASP A O 1
ATOM 873 N N . VAL A 1 109 ? 19.286 0.016 -17.956 1.00 54.03 109 VAL A N 1
ATOM 874 C CA . VAL A 1 109 ? 18.804 -1.344 -18.231 1.00 54.03 109 VAL A CA 1
ATOM 875 C C . VAL A 1 109 ? 18.216 -1.333 -19.625 1.00 54.03 109 VAL A C 1
ATOM 877 O O . VAL A 1 109 ? 17.392 -0.412 -19.868 1.00 54.03 109 VAL A O 1
#